Protein AF-A0A2W4J7R2-F1 (afdb_monomer_lite)

Secondary structure (DSSP, 8-state):
-PPP-------------------------------SSHHHHHHHHHHHS---S-----TTS-STT-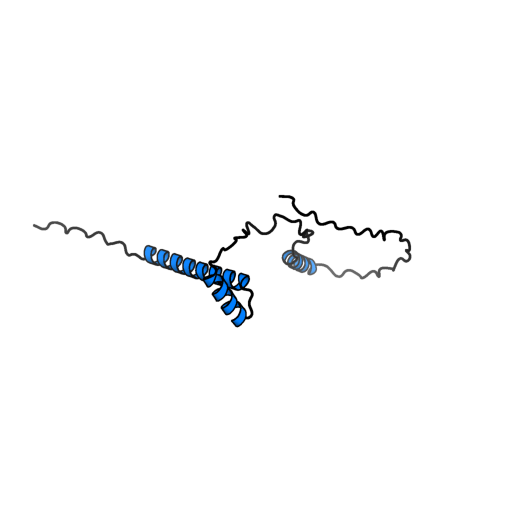--PPP---HHHHHHHHHHHHHTT--HHHHHHHHHHHHHHHHHHHHHHHHHHHHS--------------

Sequence (134 aa):
MPIPLFSTKAKNPKNAPKPGAPAAGRHRDIANPPTADDDELESYLAALAPETGPETTQSGRRFGEAQVLQLRFNLVALNELKQIAAERGTSPQALAQEWVLQRLSWESHAASQRRQQNRYAPDPSPTHPGMQQN

Organism: NCBI:txid37925

Foldseek 3Di:
DDDDDDDDDDDDDDDDDDDDDDDDDDDDPDDDDDPPVVVVVVVVCVVVPDPPDPPPPPPDDPDPPPDDDDDDDDPVVLVVLCVVCVVVVHDSVVSVVVVVVVVVVVVVVVVVVVVVVVVVPPDPPPPPPDPDDD

pLDDT: mean 72.52, std 18.94, range [40.19, 98.25]

Structure (mmCIF, N/CA/C/O backbone):
data_AF-A0A2W4J7R2-F1
#
_entry.id   AF-A0A2W4J7R2-F1
#
loop_
_atom_site.group_PDB
_atom_site.id
_atom_site.type_symbol
_atom_site.label_atom_id
_atom_site.label_alt_id
_atom_site.label_comp_id
_atom_site.label_asym_id
_atom_site.label_entity_id
_atom_site.label_seq_id
_atom_site.pdbx_PDB_ins_code
_atom_site.Cartn_x
_atom_site.Cartn_y
_atom_site.Cartn_z
_atom_site.occupancy
_atom_site.B_iso_or_equiv
_atom_site.auth_seq_id
_atom_site.auth_comp_id
_atom_site.auth_asym_id
_atom_site.auth_atom_id
_atom_site.pdbx_PDB_model_num
ATOM 1 N N . MET A 1 1 ? 13.063 -24.659 24.831 1.00 62.88 1 MET A N 1
ATOM 2 C CA . MET A 1 1 ? 12.266 -23.421 24.976 1.00 62.88 1 MET A CA 1
ATOM 3 C C . MET A 1 1 ? 10.792 -23.821 25.083 1.00 62.88 1 MET A C 1
ATOM 5 O O . MET A 1 1 ? 10.301 -24.377 24.109 1.00 62.88 1 MET A O 1
ATOM 9 N N . PRO A 1 2 ? 10.109 -23.665 26.233 1.00 62.62 2 PRO A N 1
ATOM 10 C CA . PRO A 1 2 ? 8.684 -23.992 26.355 1.00 62.62 2 PRO A CA 1
ATOM 11 C C . PRO A 1 2 ? 7.783 -22.840 25.869 1.00 62.62 2 PRO A C 1
ATOM 13 O O . PRO A 1 2 ? 8.090 -21.669 26.079 1.00 62.62 2 PRO A O 1
ATOM 16 N N . ILE A 1 3 ? 6.675 -23.191 25.214 1.00 70.56 3 ILE A N 1
ATOM 17 C CA . ILE A 1 3 ? 5.666 -22.285 24.640 1.00 70.56 3 ILE A CA 1
ATOM 18 C C . ILE A 1 3 ? 4.579 -22.036 25.708 1.00 70.56 3 ILE A C 1
ATOM 20 O O . ILE A 1 3 ? 4.121 -23.016 26.301 1.00 70.56 3 ILE A O 1
ATOM 24 N N . PRO A 1 4 ? 4.128 -20.795 25.984 1.00 67.75 4 PRO A N 1
ATOM 25 C CA . PRO A 1 4 ? 3.034 -20.572 26.926 1.00 67.75 4 PRO A CA 1
ATOM 26 C C . PRO A 1 4 ? 1.680 -20.960 26.313 1.00 67.75 4 PRO A C 1
ATOM 28 O O . PRO A 1 4 ? 1.276 -20.457 25.265 1.00 67.75 4 PRO A O 1
ATOM 31 N N . LEU A 1 5 ? 0.974 -21.855 27.005 1.00 59.47 5 LEU A N 1
ATOM 32 C CA . LEU A 1 5 ? -0.388 -22.285 26.705 1.00 59.47 5 LEU A CA 1
ATOM 33 C C . LEU A 1 5 ? -1.378 -21.324 27.382 1.00 59.47 5 LEU A C 1
ATOM 35 O O . LEU A 1 5 ? -1.469 -21.283 28.610 1.00 59.47 5 LEU A O 1
ATOM 39 N N . PHE A 1 6 ? -2.123 -20.546 26.598 1.00 62.53 6 PHE A N 1
ATOM 40 C CA . PHE A 1 6 ? -3.174 -19.679 27.130 1.00 62.53 6 PHE A CA 1
ATOM 41 C C . PHE A 1 6 ? -4.415 -20.507 27.489 1.00 62.53 6 PHE A C 1
ATOM 43 O O . PHE A 1 6 ? -5.066 -21.101 26.632 1.00 62.53 6 PHE A O 1
ATOM 50 N N . SER A 1 7 ? -4.727 -20.544 28.783 1.00 56.78 7 SER A N 1
ATOM 51 C CA . SER A 1 7 ? -5.927 -21.155 29.354 1.00 56.78 7 SER A CA 1
ATOM 52 C C . SER A 1 7 ? -7.119 -20.210 29.202 1.00 56.78 7 SER A C 1
ATOM 54 O O . SER A 1 7 ? -7.072 -19.079 29.683 1.00 56.78 7 SER A O 1
ATOM 56 N N . THR A 1 8 ? -8.205 -20.667 28.575 1.00 63.34 8 THR A N 1
ATOM 57 C CA . THR A 1 8 ? -9.504 -19.981 28.627 1.00 63.34 8 THR A CA 1
ATOM 58 C C . THR A 1 8 ? -10.542 -20.915 29.238 1.00 63.34 8 THR A C 1
ATOM 60 O O . THR A 1 8 ? -10.959 -21.917 28.663 1.00 63.34 8 THR A O 1
ATOM 63 N N . LYS A 1 9 ? -10.941 -20.593 30.468 1.00 50.75 9 LYS A N 1
ATOM 64 C CA . LYS A 1 9 ? -12.019 -21.253 31.199 1.00 50.75 9 LYS A CA 1
ATOM 65 C C . LYS A 1 9 ? -13.207 -20.300 31.228 1.00 50.75 9 LYS A C 1
ATOM 67 O O . LYS A 1 9 ? -13.155 -19.290 31.919 1.00 50.75 9 LYS A O 1
ATOM 72 N N . ALA A 1 10 ? -14.284 -20.642 30.529 1.00 51.81 10 ALA A N 1
ATOM 73 C CA . ALA A 1 10 ? -15.606 -20.083 30.790 1.00 51.81 10 ALA A CA 1
ATOM 74 C C . ALA A 1 10 ? -16.675 -21.141 30.489 1.00 51.81 10 ALA A C 1
ATOM 76 O O . ALA A 1 10 ? -16.843 -21.592 29.361 1.00 51.81 10 ALA A O 1
ATOM 77 N N . LYS A 1 11 ? -17.372 -21.558 31.547 1.00 52.84 11 LYS A N 1
ATOM 78 C CA . LYS A 1 11 ? -18.510 -22.478 31.540 1.00 52.84 11 LYS A CA 1
ATOM 79 C C . LYS A 1 11 ? -19.751 -21.607 31.733 1.00 52.84 11 LYS A C 1
ATOM 81 O O . LYS A 1 11 ? -19.839 -20.942 32.759 1.00 52.84 11 LYS A O 1
ATOM 86 N N . ASN A 1 12 ? -20.692 -21.592 30.791 1.00 50.03 12 ASN A N 1
ATOM 87 C CA . ASN A 1 12 ? -22.004 -20.979 31.016 1.00 50.03 12 ASN A CA 1
ATOM 88 C C . ASN A 1 12 ? -23.107 -21.813 30.340 1.00 50.03 12 ASN A C 1
ATOM 90 O O . ASN A 1 12 ? -23.299 -21.697 29.132 1.00 50.03 12 ASN A O 1
ATOM 94 N N . PRO A 1 13 ? -23.813 -22.682 31.083 1.00 53.66 13 PRO A N 1
ATOM 95 C CA . PRO A 1 13 ? -24.982 -23.383 30.576 1.00 53.66 13 PRO A CA 1
ATOM 96 C C . PRO A 1 13 ? -26.233 -22.522 30.792 1.00 53.66 13 PRO A C 1
ATOM 98 O O . PRO A 1 13 ? -26.716 -22.383 31.913 1.00 53.66 13 PRO A O 1
ATOM 101 N N . LYS A 1 14 ? -26.783 -21.960 29.715 1.00 45.50 14 LYS A N 1
ATOM 102 C CA . LYS A 1 14 ? -28.131 -21.373 29.715 1.00 45.50 14 LYS A CA 1
ATOM 103 C C . LYS A 1 14 ? -28.913 -21.899 28.517 1.00 45.50 14 LYS A C 1
ATOM 105 O O . LYS A 1 14 ? -29.127 -21.181 27.554 1.00 45.50 14 LYS A O 1
ATOM 110 N N . ASN A 1 15 ? -29.292 -23.173 28.578 1.00 51.41 15 ASN A N 1
ATOM 111 C CA . ASN A 1 15 ? -30.258 -23.775 27.663 1.00 51.41 15 ASN A CA 1
ATOM 112 C C . ASN A 1 15 ? -31.183 -24.712 28.445 1.00 51.41 15 ASN A C 1
ATOM 114 O O . ASN A 1 15 ? -30.743 -25.780 28.862 1.00 51.41 15 ASN A O 1
ATOM 118 N N . ALA A 1 16 ? -32.429 -24.267 28.641 1.00 51.62 16 ALA A N 1
ATOM 119 C CA . ALA A 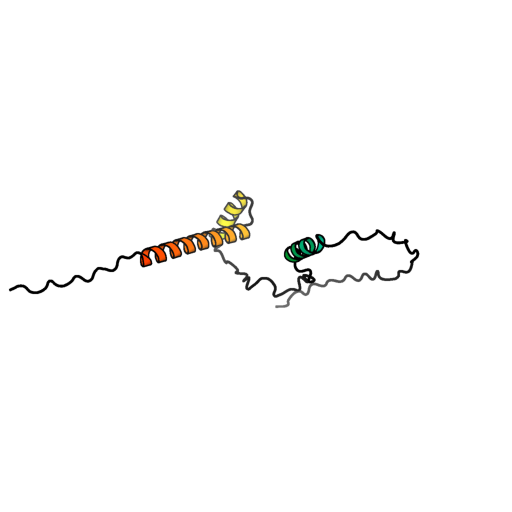1 16 ? -33.695 -25.024 28.655 1.00 51.62 16 ALA A CA 1
ATOM 120 C C . ALA A 1 16 ? -34.784 -24.214 29.403 1.00 51.62 16 ALA A C 1
ATOM 122 O O . ALA A 1 16 ? -34.437 -23.518 30.357 1.00 51.62 16 ALA A O 1
ATOM 123 N N . PRO A 1 17 ? -36.094 -24.375 29.114 1.00 49.31 17 PRO A N 1
ATOM 124 C CA . PRO A 1 17 ? -36.757 -24.791 27.870 1.00 49.31 17 PRO A CA 1
ATOM 125 C C . PRO A 1 17 ? -37.881 -23.814 27.418 1.00 49.31 17 PRO A C 1
ATOM 127 O O . PRO A 1 17 ? -38.315 -22.935 28.158 1.00 49.31 17 PRO A O 1
ATOM 130 N N . LYS A 1 18 ? -38.385 -24.010 26.190 1.00 49.28 18 LYS A N 1
ATOM 131 C CA . LYS A 1 18 ? -39.640 -23.445 25.638 1.00 49.28 18 LYS A CA 1
ATOM 132 C C . LYS A 1 18 ? -40.739 -24.515 25.786 1.00 49.28 18 LYS A C 1
ATOM 134 O O . LYS A 1 18 ? -40.420 -25.684 25.568 1.00 49.28 18 LYS A O 1
ATOM 139 N N . PRO A 1 19 ? -41.995 -24.180 26.141 1.00 45.22 19 PRO A N 1
ATOM 140 C CA . PRO A 1 19 ? -43.064 -24.271 25.134 1.00 45.22 19 PRO A CA 1
ATOM 141 C C . PRO A 1 19 ? -44.216 -23.268 25.353 1.00 45.22 19 PRO A C 1
ATOM 143 O O . PRO A 1 19 ? -44.627 -22.991 26.474 1.00 45.22 19 PRO A O 1
ATOM 146 N N . GLY A 1 20 ? -44.785 -22.759 24.261 1.00 40.19 20 GLY A N 1
ATOM 147 C CA . GLY A 1 20 ? -45.979 -21.917 24.316 1.00 40.19 20 GLY A CA 1
ATOM 148 C C . GLY A 1 20 ? -46.394 -21.433 22.934 1.00 40.19 20 GLY A C 1
ATOM 149 O O . GLY A 1 20 ? -46.027 -20.336 22.529 1.00 40.19 20 GLY A O 1
ATOM 150 N N . ALA A 1 21 ? -47.124 -22.274 22.204 1.00 48.78 21 ALA A N 1
ATOM 151 C CA . ALA A 1 21 ? -48.091 -21.812 21.210 1.00 48.78 21 ALA A CA 1
ATOM 152 C C . ALA A 1 21 ? -49.403 -21.527 21.967 1.00 48.78 21 ALA A C 1
ATOM 154 O O . ALA A 1 21 ? -49.695 -22.248 22.925 1.00 48.78 21 ALA A O 1
ATOM 155 N N . PRO A 1 22 ? -50.187 -20.505 21.587 1.00 49.06 22 PRO A N 1
ATOM 156 C CA . PRO A 1 22 ? -51.172 -20.752 20.536 1.00 49.06 22 PRO A CA 1
ATOM 157 C C . PRO A 1 22 ? -51.466 -19.536 19.641 1.00 49.06 22 PRO A C 1
ATOM 159 O O . PRO A 1 22 ? -51.231 -18.392 20.013 1.00 49.06 22 PRO A O 1
ATOM 162 N N . ALA A 1 23 ? -52.053 -19.832 18.482 1.00 47.47 23 ALA A N 1
ATOM 163 C CA . ALA A 1 23 ? -53.192 -19.141 17.865 1.00 47.47 23 ALA A CA 1
ATOM 164 C C . ALA A 1 23 ? -52.976 -18.944 16.363 1.00 47.47 23 ALA A C 1
ATOM 166 O O . ALA A 1 23 ? -52.203 -18.107 15.905 1.00 47.47 23 ALA A O 1
ATOM 167 N N . ALA A 1 24 ? -53.724 -19.748 15.614 1.00 54.12 24 ALA A N 1
ATOM 168 C CA . ALA A 1 24 ? -53.939 -19.617 14.192 1.00 54.12 24 ALA A CA 1
ATOM 169 C C . ALA A 1 24 ? -54.539 -18.235 13.879 1.00 54.12 24 ALA A C 1
ATOM 171 O O . ALA A 1 24 ? -55.714 -17.969 14.142 1.00 54.12 24 ALA A O 1
ATOM 172 N N . GLY A 1 25 ? -53.712 -17.355 13.319 1.00 44.91 25 GLY A N 1
ATOM 173 C CA . GLY A 1 25 ? -54.148 -16.128 12.670 1.00 44.91 25 GLY A CA 1
ATOM 174 C C . GLY A 1 25 ? -54.657 -16.456 11.272 1.00 44.91 25 GLY A C 1
ATOM 175 O O . GLY A 1 25 ? -53.882 -16.823 10.396 1.00 44.91 25 GLY A O 1
ATOM 176 N N . ARG A 1 26 ? -55.976 -16.353 11.095 1.00 49.09 26 ARG A N 1
ATOM 177 C CA . ARG A 1 26 ? -56.701 -16.420 9.819 1.00 49.09 26 ARG A CA 1
ATOM 178 C C . ARG A 1 26 ? -55.993 -15.595 8.739 1.00 49.09 26 ARG A C 1
ATOM 180 O O . ARG A 1 26 ? -55.982 -14.368 8.820 1.00 49.09 26 ARG A O 1
ATOM 187 N N . HIS A 1 27 ? -55.463 -16.263 7.719 1.00 50.91 27 HIS A N 1
ATOM 188 C CA . HIS A 1 27 ? -55.037 -15.597 6.496 1.00 50.91 27 HIS A CA 1
ATOM 189 C C . HIS A 1 27 ? -56.295 -15.123 5.758 1.00 50.91 27 HIS A C 1
ATOM 191 O O . HIS A 1 27 ? -57.200 -15.913 5.485 1.00 50.91 27 HIS A O 1
ATOM 197 N N . ARG A 1 28 ? -56.383 -13.815 5.508 1.00 55.12 28 ARG A N 1
ATOM 198 C CA . ARG A 1 28 ? -57.341 -13.249 4.558 1.00 55.12 28 ARG A CA 1
ATOM 199 C C . ARG A 1 28 ? -56.974 -13.786 3.177 1.00 55.12 28 ARG A C 1
ATOM 201 O O . ARG A 1 28 ? -55.827 -13.653 2.760 1.00 55.12 28 ARG A O 1
ATOM 208 N N . A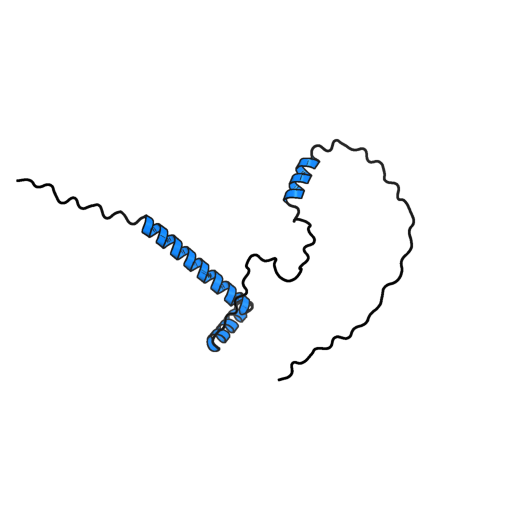SP A 1 29 ? -57.953 -14.375 2.507 1.00 48.56 29 ASP A N 1
ATOM 209 C CA . ASP A 1 29 ? -57.905 -14.684 1.084 1.00 48.56 29 ASP A CA 1
ATOM 210 C C . ASP A 1 29 ? -57.803 -13.344 0.337 1.00 48.56 29 ASP A C 1
ATOM 212 O O . ASP A 1 29 ? -58.756 -12.560 0.299 1.00 48.56 29 ASP A O 1
ATOM 216 N N . ILE A 1 30 ? -56.598 -13.003 -0.118 1.00 53.62 30 ILE A N 1
ATOM 217 C CA . ILE A 1 30 ? -56.380 -11.900 -1.048 1.00 53.62 30 ILE A CA 1
ATOM 218 C C . ILE A 1 30 ? -56.405 -12.535 -2.427 1.00 53.62 30 ILE A C 1
ATOM 220 O O . ILE A 1 30 ? -55.507 -13.285 -2.799 1.00 53.62 30 ILE A O 1
ATOM 224 N N . ALA A 1 31 ? -57.498 -12.260 -3.132 1.00 50.47 31 ALA A N 1
ATOM 225 C CA . ALA A 1 31 ? -57.710 -12.639 -4.512 1.00 50.47 31 ALA A CA 1
ATOM 226 C C . ALA A 1 31 ? -56.495 -12.238 -5.361 1.00 50.47 31 ALA A C 1
ATOM 228 O O . ALA A 1 31 ? -56.118 -11.069 -5.402 1.00 50.47 31 ALA A O 1
ATOM 229 N N . ASN A 1 32 ? -55.908 -13.240 -6.010 1.00 50.75 32 ASN A N 1
ATOM 230 C CA . ASN A 1 32 ? -54.776 -13.168 -6.924 1.00 50.75 32 ASN A CA 1
ATOM 231 C C . ASN A 1 32 ? -55.128 -12.342 -8.182 1.00 50.75 32 ASN A C 1
ATOM 233 O O . ASN A 1 32 ? -55.954 -12.809 -8.974 1.00 50.75 32 ASN A O 1
ATOM 237 N N . PRO A 1 33 ? -54.551 -11.146 -8.416 1.00 56.34 33 PRO A N 1
ATOM 238 C CA . PRO A 1 33 ? -54.480 -10.584 -9.761 1.00 56.34 33 PRO A CA 1
ATOM 239 C C . PRO A 1 33 ? -53.400 -11.329 -10.579 1.00 56.34 33 PRO A C 1
ATOM 241 O O . PRO A 1 33 ? -52.494 -11.915 -9.991 1.00 56.34 33 PRO A O 1
ATOM 244 N N . PRO A 1 34 ? -53.497 -11.368 -11.921 1.00 53.09 34 PRO A N 1
ATOM 245 C CA . PRO A 1 34 ? -52.617 -12.176 -12.764 1.00 53.09 34 PRO A CA 1
ATOM 246 C C . PRO A 1 34 ? -51.138 -11.791 -12.590 1.00 53.09 34 PRO A C 1
ATOM 248 O O . PRO A 1 34 ? -50.725 -10.684 -12.919 1.00 53.09 34 PRO A O 1
ATOM 251 N N . THR A 1 35 ? -50.363 -12.753 -12.092 1.00 56.09 35 THR A N 1
ATOM 252 C CA . THR A 1 35 ? -48.916 -12.768 -11.830 1.00 56.09 35 THR A CA 1
ATOM 253 C C . THR A 1 35 ? -48.104 -12.856 -13.129 1.00 56.09 35 THR A C 1
ATOM 255 O O . THR A 1 35 ? -47.399 -13.836 -13.353 1.00 56.09 35 THR A O 1
ATOM 258 N N . ALA A 1 36 ? -48.285 -11.909 -14.051 1.00 55.72 36 ALA A N 1
ATOM 259 C CA . ALA A 1 36 ? -47.554 -11.904 -15.324 1.00 55.72 36 ALA A CA 1
ATOM 260 C C . ALA A 1 36 ? -46.334 -10.961 -15.317 1.00 55.72 36 ALA A C 1
ATOM 262 O O . ALA A 1 36 ? -45.346 -11.267 -15.973 1.00 55.72 36 ALA A O 1
ATOM 263 N N . ASP A 1 37 ? -46.373 -9.870 -14.545 1.00 57.53 37 ASP A N 1
ATOM 264 C CA . ASP A 1 37 ? -45.267 -8.897 -14.438 1.00 57.53 37 ASP A CA 1
ATOM 265 C C . ASP A 1 37 ? -44.278 -9.208 -13.297 1.00 57.53 37 ASP A C 1
ATOM 267 O O . ASP A 1 37 ? -43.175 -8.664 -13.264 1.00 57.53 37 ASP A O 1
ATOM 271 N N . ASP A 1 38 ? -44.645 -10.088 -12.360 1.00 60.66 38 ASP A N 1
ATOM 272 C CA . ASP A 1 38 ? -43.760 -10.467 -11.251 1.00 60.66 38 ASP A CA 1
ATOM 273 C C . ASP A 1 38 ? -42.670 -11.457 -11.682 1.00 60.66 38 ASP A C 1
ATOM 275 O O . ASP A 1 38 ? -41.619 -11.470 -11.063 1.00 60.66 38 ASP A O 1
ATOM 279 N N . ASP A 1 39 ? -42.850 -12.237 -12.754 1.00 71.25 39 ASP A N 1
ATOM 280 C CA . ASP A 1 39 ? -41.872 -13.264 -13.167 1.00 71.25 39 ASP A CA 1
ATOM 281 C C . ASP A 1 39 ? -40.580 -12.627 -13.722 1.00 71.25 39 ASP A C 1
ATOM 283 O O . ASP A 1 39 ? -39.464 -13.004 -13.356 1.00 71.25 39 ASP A O 1
ATOM 287 N N . GLU A 1 40 ? -40.712 -11.569 -14.532 1.00 73.94 40 GLU A N 1
ATOM 288 C CA . GLU A 1 40 ? -39.561 -10.790 -15.001 1.00 73.94 40 GLU A CA 1
ATOM 289 C C . GLU A 1 40 ? -38.894 -10.047 -13.838 1.00 73.94 40 GLU A C 1
ATOM 291 O O . GLU A 1 40 ? -37.666 -10.053 -13.724 1.00 73.94 40 GLU A O 1
ATOM 296 N N . LEU A 1 41 ? -39.685 -9.447 -12.939 1.00 72.12 41 LEU A N 1
ATOM 297 C CA . LEU A 1 41 ? -39.180 -8.742 -11.760 1.00 72.12 41 LEU A CA 1
ATOM 298 C C . LEU A 1 41 ? -38.452 -9.695 -10.798 1.00 72.12 41 LEU A C 1
ATOM 300 O O . LEU A 1 41 ? -37.370 -9.367 -10.314 1.00 72.12 41 LEU A O 1
ATOM 304 N N . GLU A 1 42 ? -39.002 -10.882 -10.556 1.00 72.75 42 GLU A N 1
ATOM 305 C CA . GLU A 1 42 ? -38.388 -11.951 -9.772 1.00 72.75 42 GLU A CA 1
ATOM 306 C C . GLU A 1 42 ? -37.109 -12.448 -10.440 1.00 72.75 42 GLU A C 1
ATOM 308 O O . GLU A 1 42 ? -36.110 -12.644 -9.751 1.00 72.75 42 GLU A O 1
ATOM 313 N N . SER A 1 43 ? -37.072 -12.561 -11.771 1.00 76.94 43 SER A N 1
ATOM 314 C CA . SER A 1 43 ? -35.852 -12.910 -12.500 1.00 76.94 43 SER A CA 1
ATOM 315 C C . SER A 1 43 ? -34.781 -11.810 -12.408 1.00 76.94 43 SER A C 1
ATOM 317 O O . SER A 1 43 ? -33.596 -12.123 -12.255 1.00 76.94 43 SER A O 1
ATOM 319 N N . TYR A 1 44 ? -35.159 -10.526 -12.453 1.00 74.56 44 TYR A N 1
ATOM 320 C CA . TYR A 1 44 ? -34.239 -9.401 -12.232 1.00 74.56 44 TYR A CA 1
ATOM 321 C C . TYR A 1 44 ? -33.734 -9.352 -10.785 1.00 74.56 44 TYR A C 1
ATOM 323 O O . TYR A 1 44 ? -32.545 -9.124 -10.551 1.00 74.56 44 TYR A O 1
ATOM 331 N N . LEU A 1 45 ? -34.608 -9.607 -9.808 1.00 78.88 45 LEU A N 1
ATOM 332 C CA . LEU A 1 45 ? -34.242 -9.682 -8.397 1.00 78.88 45 LEU A CA 1
ATOM 333 C C . LEU A 1 45 ? -33.383 -10.911 -8.100 1.00 78.88 45 LEU A C 1
ATOM 335 O O . LEU A 1 45 ? -32.462 -10.799 -7.304 1.00 78.88 45 LEU A O 1
ATOM 339 N N . ALA A 1 46 ? -33.607 -12.043 -8.764 1.00 79.75 46 ALA A N 1
ATOM 340 C CA . ALA A 1 46 ? -32.774 -13.237 -8.648 1.00 79.75 46 ALA A CA 1
ATOM 341 C C . ALA A 1 46 ? -31.378 -13.027 -9.249 1.00 79.75 46 ALA A C 1
ATOM 343 O O . ALA A 1 46 ? -30.396 -13.501 -8.686 1.00 79.75 46 ALA A O 1
ATOM 344 N N . ALA A 1 47 ? -31.269 -12.278 -10.352 1.00 79.44 47 ALA A N 1
ATOM 345 C CA . ALA A 1 47 ? -29.981 -11.929 -10.950 1.00 79.44 47 ALA A CA 1
ATOM 346 C C . ALA A 1 47 ? -29.154 -10.973 -10.071 1.00 79.44 47 ALA A C 1
ATOM 348 O O . ALA A 1 47 ? -27.923 -10.998 -10.122 1.00 79.44 47 ALA A O 1
ATOM 349 N N . LEU A 1 48 ? -29.823 -10.121 -9.283 1.00 68.69 48 LEU A N 1
ATOM 350 C CA . LEU A 1 48 ? -29.180 -9.166 -8.378 1.00 68.69 48 LEU A CA 1
ATOM 351 C C . LEU A 1 48 ? -29.064 -9.674 -6.936 1.00 68.69 48 LEU A C 1
ATOM 353 O O . LEU A 1 48 ? -28.301 -9.109 -6.148 1.00 68.69 48 LEU A O 1
ATOM 357 N N . ALA A 1 49 ? -29.823 -10.710 -6.575 1.00 68.81 49 ALA A N 1
ATOM 358 C CA . ALA A 1 49 ? -29.747 -11.333 -5.272 1.00 68.81 49 ALA A CA 1
ATOM 359 C C . ALA A 1 49 ? -28.342 -11.929 -5.122 1.00 68.81 49 ALA A C 1
ATOM 361 O O . ALA A 1 49 ? -27.952 -12.784 -5.921 1.00 68.81 49 ALA A O 1
ATOM 362 N N . PRO A 1 50 ? -27.560 -11.499 -4.117 1.00 58.72 50 PRO A N 1
ATOM 363 C CA . PRO A 1 50 ? -26.314 -12.179 -3.811 1.00 58.72 50 PRO A CA 1
ATOM 364 C C . PRO A 1 50 ? -26.654 -13.644 -3.543 1.00 58.72 50 PRO A C 1
ATOM 366 O O . PRO A 1 50 ? -27.610 -13.917 -2.818 1.00 58.72 50 PRO A O 1
ATOM 369 N N . GLU A 1 51 ? -25.923 -14.571 -4.165 1.00 61.44 51 GLU A N 1
ATOM 370 C CA . GLU A 1 51 ? -26.153 -16.009 -4.028 1.00 61.44 51 GLU A CA 1
ATOM 371 C C . GLU A 1 51 ? -26.230 -16.357 -2.535 1.00 61.44 51 GLU A C 1
ATOM 373 O O . GLU A 1 51 ? -25.225 -16.364 -1.826 1.00 61.44 51 GLU A O 1
ATOM 378 N N . THR A 1 52 ? -27.448 -16.581 -2.033 1.00 55.88 52 THR A N 1
ATOM 379 C CA . THR A 1 52 ? -27.752 -16.796 -0.610 1.00 55.88 52 THR A CA 1
ATOM 380 C C . THR A 1 52 ? -27.390 -18.220 -0.188 1.00 55.88 52 THR A C 1
ATOM 382 O O . THR A 1 52 ? -28.128 -18.912 0.510 1.00 55.88 52 THR A O 1
ATOM 385 N N . GLY A 1 53 ? -26.204 -18.675 -0.586 1.00 53.47 53 GLY A N 1
ATOM 386 C CA . GLY A 1 53 ? -25.510 -19.698 0.169 1.00 53.47 53 GLY A CA 1
ATOM 387 C C . GLY A 1 53 ? -25.158 -19.119 1.540 1.00 53.47 53 GLY A C 1
ATOM 388 O O . GLY A 1 53 ? -24.857 -17.928 1.640 1.00 53.47 53 GLY A O 1
ATOM 389 N N . PRO A 1 54 ? -25.178 -19.915 2.623 1.00 48.78 54 PRO A N 1
ATOM 390 C CA . PRO A 1 54 ? -24.554 -19.480 3.855 1.00 48.78 54 PRO A CA 1
ATOM 391 C C . PRO A 1 54 ? -23.092 -19.199 3.515 1.00 48.78 54 PRO A C 1
ATOM 393 O O . PRO A 1 54 ? -22.297 -20.124 3.325 1.00 48.78 54 PRO A O 1
ATOM 396 N N . GLU A 1 55 ? -22.736 -17.920 3.432 1.00 48.69 55 GLU A N 1
ATOM 397 C CA . GLU A 1 55 ? -21.365 -17.453 3.525 1.00 48.69 55 GLU A CA 1
ATOM 398 C C . GLU A 1 55 ? -20.886 -17.779 4.936 1.00 48.69 55 GLU A C 1
ATOM 400 O O . GLU A 1 55 ? -20.722 -16.940 5.818 1.00 48.69 55 GLU A O 1
ATOM 405 N N . THR A 1 56 ? -20.677 -19.071 5.175 1.00 49.69 56 THR A N 1
ATOM 406 C CA . THR A 1 56 ? -19.751 -19.500 6.182 1.00 49.69 56 THR A CA 1
ATOM 407 C C . THR A 1 56 ? -18.425 -18.920 5.718 1.00 49.69 56 THR A C 1
ATOM 409 O O . THR A 1 56 ? -17.800 -19.362 4.746 1.00 49.69 56 THR A O 1
ATOM 412 N N . THR A 1 57 ? -17.991 -17.891 6.434 1.00 58.28 57 THR A N 1
ATOM 413 C CA . THR A 1 57 ? -16.592 -17.553 6.671 1.00 58.28 57 THR A CA 1
ATOM 414 C C . THR A 1 57 ? -15.898 -18.753 7.329 1.00 58.28 57 THR A C 1
ATOM 416 O O . THR A 1 57 ? -15.276 -18.668 8.380 1.00 58.28 57 THR A O 1
ATOM 419 N N . GLN A 1 58 ? -16.021 -19.927 6.706 1.00 45.41 58 GLN A N 1
ATOM 420 C CA . GLN A 1 58 ? -15.247 -21.107 6.983 1.00 45.41 58 GLN A CA 1
ATOM 421 C C . GLN A 1 58 ? -13.852 -20.769 6.500 1.00 45.41 58 GLN A C 1
ATOM 423 O O . GLN A 1 58 ? -13.557 -20.765 5.302 1.00 45.41 58 GLN A O 1
ATOM 428 N N . SER A 1 59 ? -13.044 -20.384 7.480 1.00 57.88 59 SER A N 1
ATOM 429 C CA . SER A 1 59 ? -11.613 -20.173 7.414 1.00 57.88 59 SER A CA 1
ATOM 430 C C . SER A 1 59 ? -10.966 -21.056 6.349 1.00 57.88 59 SER A C 1
ATOM 432 O O . SER A 1 59 ? -10.902 -22.275 6.500 1.00 57.88 59 SER A O 1
ATOM 434 N N . GLY A 1 60 ? -10.460 -20.429 5.284 1.00 56.34 60 GLY A N 1
ATOM 435 C CA . GLY A 1 60 ? -9.287 -20.965 4.601 1.00 56.34 60 GLY A CA 1
ATOM 436 C C . GLY A 1 60 ? -9.210 -20.886 3.079 1.00 56.34 60 GLY A C 1
ATOM 437 O O . GLY A 1 60 ? -8.121 -21.147 2.578 1.00 56.34 60 GLY A O 1
ATOM 438 N N . ARG A 1 61 ? -10.269 -20.575 2.307 1.00 57.41 61 ARG A N 1
ATOM 439 C CA . ARG A 1 61 ? -10.138 -20.737 0.835 1.00 57.41 61 ARG A CA 1
ATOM 440 C C . ARG A 1 61 ? -11.066 -19.942 -0.099 1.00 57.41 61 ARG A C 1
ATOM 442 O O . ARG A 1 61 ? -11.365 -20.434 -1.180 1.00 57.41 61 ARG A O 1
ATOM 449 N N . ARG A 1 62 ? -11.548 -18.751 0.285 1.00 57.66 62 ARG A N 1
ATOM 450 C CA . ARG A 1 62 ? -12.585 -18.024 -0.496 1.00 57.66 62 ARG A CA 1
ATOM 451 C C . ARG A 1 62 ? -12.178 -16.694 -1.133 1.00 57.66 62 ARG A C 1
ATOM 453 O O . ARG A 1 62 ? -12.980 -16.103 -1.838 1.00 57.66 62 ARG A O 1
ATOM 460 N N . PHE A 1 63 ? -10.938 -16.253 -0.971 1.00 58.59 63 PHE A N 1
ATOM 461 C CA . PHE A 1 63 ? -10.414 -15.136 -1.757 1.00 58.59 63 PHE A CA 1
ATOM 462 C C . PHE A 1 63 ? -9.485 -15.730 -2.813 1.00 58.59 63 PHE A C 1
ATOM 464 O O . PHE A 1 63 ? -8.441 -16.275 -2.455 1.00 58.59 63 PHE A O 1
ATOM 471 N N . GLY A 1 64 ? -9.912 -15.728 -4.082 1.00 56.88 64 GLY A N 1
ATOM 472 C CA . GLY A 1 64 ? -9.160 -16.312 -5.197 1.00 56.88 64 GLY A CA 1
ATOM 473 C C . GLY A 1 64 ? -7.692 -15.899 -5.139 1.00 56.88 64 GLY A C 1
ATOM 474 O O . GLY A 1 64 ? -7.423 -14.711 -5.101 1.00 56.88 64 GLY A O 1
ATOM 475 N N . GLU A 1 65 ? -6.785 -16.874 -5.009 1.00 67.88 65 GLU A N 1
ATOM 476 C CA . GLU A 1 65 ? -5.320 -16.728 -4.868 1.00 67.88 65 GLU A CA 1
ATOM 477 C C . GLU A 1 65 ? -4.800 -15.440 -4.189 1.00 67.88 65 GLU A C 1
ATOM 479 O O . GLU A 1 65 ? -3.738 -14.923 -4.541 1.00 67.88 65 GLU A O 1
ATOM 484 N N . ALA A 1 66 ? -5.511 -14.907 -3.191 1.00 73.88 66 ALA A N 1
ATOM 485 C CA . ALA A 1 66 ? -5.083 -13.698 -2.504 1.00 73.88 66 ALA A CA 1
ATOM 486 C C . ALA A 1 66 ? -3.888 -14.056 -1.615 1.00 73.88 66 ALA A C 1
ATOM 488 O O . ALA A 1 66 ? -4.038 -14.571 -0.505 1.00 73.88 66 ALA A O 1
ATOM 489 N N . GLN A 1 67 ? -2.683 -13.831 -2.134 1.00 81.31 67 GLN A N 1
ATOM 490 C CA . GLN A 1 67 ? -1.448 -14.086 -1.409 1.00 81.31 67 GLN A CA 1
ATOM 491 C C . GLN A 1 67 ? -1.161 -12.927 -0.456 1.00 81.31 67 GLN A C 1
ATOM 493 O O . GLN A 1 67 ? -1.123 -11.761 -0.850 1.00 81.31 67 GLN A O 1
ATOM 498 N N . VAL A 1 68 ? -0.920 -13.259 0.810 1.00 86.50 68 VAL A N 1
ATOM 499 C CA . VAL A 1 68 ? -0.457 -12.294 1.809 1.00 86.50 68 VAL A CA 1
ATOM 500 C C . VAL A 1 68 ? 1.063 -12.225 1.725 1.00 86.50 68 VAL A C 1
ATOM 502 O O . VAL A 1 68 ? 1.757 -13.158 2.125 1.00 86.50 68 VAL A O 1
ATOM 505 N N . LEU A 1 69 ? 1.588 -11.121 1.191 1.00 87.81 69 LEU A N 1
ATOM 506 C CA . LEU A 1 69 ? 3.027 -10.870 1.127 1.00 87.81 69 LEU A CA 1
ATOM 507 C C . LEU A 1 69 ? 3.472 -10.028 2.330 1.00 87.81 69 LEU A C 1
ATOM 509 O O . LEU A 1 69 ? 2.940 -8.946 2.575 1.00 87.81 69 LEU A O 1
ATOM 513 N N . GLN A 1 70 ? 4.484 -10.500 3.062 1.00 92.38 70 GLN A N 1
ATOM 514 C CA . GLN A 1 70 ? 5.092 -9.751 4.163 1.00 92.38 70 GLN A CA 1
ATOM 515 C C . GLN A 1 70 ? 6.270 -8.909 3.658 1.00 92.38 70 GLN A C 1
ATOM 517 O O . GLN A 1 70 ? 7.269 -9.447 3.182 1.00 92.38 70 GLN A O 1
ATOM 522 N N . LEU A 1 71 ? 6.183 -7.585 3.808 1.00 92.12 71 LEU A N 1
ATOM 523 C CA . LEU A 1 71 ? 7.269 -6.668 3.459 1.00 92.12 71 LEU A CA 1
ATOM 524 C C . LEU A 1 71 ? 8.196 -6.440 4.658 1.00 92.12 71 LEU A C 1
ATOM 526 O O . LEU A 1 71 ? 7.743 -6.177 5.773 1.00 92.12 71 LEU A O 1
ATOM 530 N N . ARG A 1 72 ? 9.509 -6.519 4.423 1.00 95.62 72 ARG A N 1
ATOM 531 C CA . ARG A 1 72 ? 10.540 -6.211 5.422 1.00 95.62 72 ARG A CA 1
ATOM 532 C C . ARG A 1 72 ? 11.246 -4.924 5.018 1.00 95.62 72 ARG A C 1
ATOM 534 O O . ARG A 1 72 ? 11.865 -4.865 3.962 1.00 95.62 72 ARG A O 1
ATOM 541 N N . PHE A 1 73 ? 11.165 -3.915 5.875 1.00 94.56 73 PHE A N 1
ATOM 542 C CA . PHE A 1 73 ? 11.822 -2.625 5.681 1.00 94.56 73 PHE A CA 1
ATOM 543 C C . PHE A 1 73 ? 13.082 -2.539 6.539 1.00 94.56 73 PHE A C 1
ATOM 545 O O . PHE A 1 73 ? 13.159 -3.154 7.606 1.00 94.56 73 PHE A O 1
ATOM 552 N N . ASN A 1 74 ? 14.062 -1.749 6.094 1.00 97.19 74 ASN A N 1
ATOM 553 C CA . ASN A 1 74 ? 15.125 -1.316 6.995 1.00 97.19 74 ASN A CA 1
ATOM 554 C C . ASN A 1 74 ? 14.551 -0.326 8.033 1.00 97.19 74 ASN A C 1
ATOM 556 O O . ASN A 1 74 ? 13.458 0.219 7.855 1.00 97.19 74 ASN A O 1
ATOM 560 N N . LEU A 1 75 ? 15.282 -0.102 9.127 1.00 96.56 75 LEU A N 1
ATOM 561 C CA . LEU A 1 75 ? 14.789 0.710 10.242 1.00 96.56 75 LEU A CA 1
ATOM 562 C C . LEU A 1 75 ? 14.518 2.168 9.845 1.00 96.56 75 LEU A C 1
ATOM 564 O O . LEU A 1 75 ? 13.508 2.731 10.260 1.00 96.56 75 LEU A O 1
ATOM 568 N N . VAL A 1 76 ? 15.386 2.754 9.017 1.00 97.94 76 VAL A N 1
ATOM 569 C CA . VAL A 1 76 ? 15.271 4.151 8.573 1.00 97.94 76 VAL A CA 1
ATOM 570 C C . VAL A 1 76 ? 14.032 4.332 7.696 1.00 97.94 76 VAL A C 1
ATOM 572 O O . VAL A 1 76 ? 13.167 5.137 8.013 1.00 97.94 76 VAL A O 1
ATOM 575 N N . ALA A 1 77 ? 13.881 3.513 6.657 1.00 96.81 77 ALA A N 1
ATOM 576 C CA . ALA A 1 77 ? 12.751 3.539 5.737 1.00 96.81 77 ALA A CA 1
ATOM 577 C C . ALA A 1 77 ? 11.418 3.284 6.449 1.00 96.81 77 ALA A C 1
ATOM 579 O O . ALA A 1 77 ? 10.415 3.913 6.121 1.00 96.81 77 ALA A O 1
ATOM 580 N N . LEU A 1 78 ? 11.397 2.391 7.445 1.00 97.12 78 LEU A N 1
ATOM 581 C CA . LEU A 1 78 ? 10.196 2.171 8.246 1.00 97.12 78 LEU A CA 1
ATOM 582 C C . LEU A 1 78 ? 9.822 3.412 9.069 1.00 97.12 78 LEU A C 1
ATOM 584 O O . LEU A 1 78 ? 8.636 3.682 9.244 1.00 97.12 78 LEU A O 1
ATOM 588 N N . ASN A 1 79 ? 10.806 4.146 9.592 1.00 98.00 79 ASN A N 1
ATOM 589 C CA . ASN A 1 79 ? 10.558 5.367 10.351 1.00 98.00 79 ASN A CA 1
ATOM 590 C C . ASN A 1 79 ? 9.998 6.482 9.458 1.00 98.00 79 ASN A C 1
ATOM 592 O O . ASN A 1 79 ? 8.982 7.074 9.808 1.00 98.00 79 ASN A O 1
ATOM 596 N N . GLU A 1 80 ? 10.589 6.684 8.279 1.00 97.75 80 GLU A N 1
ATOM 597 C CA . GLU A 1 80 ? 10.088 7.635 7.276 1.00 97.75 80 GLU A CA 1
ATOM 598 C C . GLU A 1 80 ? 8.652 7.300 6.857 1.00 97.75 80 GLU A C 1
ATOM 600 O O . GLU A 1 80 ? 7.764 8.149 6.884 1.00 97.75 80 GLU A O 1
ATOM 605 N N . LEU A 1 81 ? 8.377 6.025 6.559 1.00 97.50 81 LEU A N 1
ATOM 606 C CA . LEU A 1 81 ? 7.034 5.573 6.200 1.00 97.50 81 LEU A CA 1
ATOM 607 C C . LEU A 1 81 ? 6.017 5.870 7.310 1.00 97.50 81 LEU A C 1
ATOM 609 O O . LEU A 1 81 ? 4.892 6.274 7.024 1.00 97.50 81 LEU A O 1
ATOM 613 N N . LYS A 1 82 ? 6.398 5.678 8.580 1.00 97.81 82 LYS A N 1
ATOM 614 C CA . LYS A 1 82 ? 5.533 5.987 9.726 1.00 97.81 82 LYS A CA 1
ATOM 615 C C . LYS A 1 82 ? 5.241 7.478 9.845 1.00 97.81 82 LYS A C 1
ATOM 617 O O . LYS A 1 82 ? 4.104 7.821 10.154 1.00 97.81 82 LYS A O 1
ATOM 622 N N . GLN A 1 83 ? 6.231 8.337 9.611 1.00 98.25 83 GLN A N 1
ATOM 623 C CA . GLN A 1 83 ? 6.042 9.787 9.646 1.00 98.25 83 GLN A CA 1
ATOM 624 C C . GLN A 1 83 ? 5.067 10.230 8.555 1.00 98.25 83 GLN A C 1
ATOM 626 O O . GLN A 1 83 ? 4.041 10.826 8.869 1.00 98.25 83 GLN A O 1
ATOM 631 N N . ILE A 1 84 ? 5.297 9.800 7.312 1.00 98.25 84 ILE A N 1
ATOM 632 C CA . ILE A 1 84 ? 4.433 10.146 6.175 1.00 98.25 84 ILE A CA 1
ATOM 633 C C . ILE A 1 84 ? 3.013 9.604 6.374 1.00 98.25 84 ILE A C 1
ATOM 635 O O . ILE A 1 84 ? 2.027 10.275 6.064 1.00 98.25 84 ILE A O 1
ATOM 639 N N . ALA A 1 85 ? 2.884 8.388 6.909 1.00 97.88 85 ALA A N 1
ATOM 640 C CA . ALA A 1 85 ? 1.584 7.807 7.222 1.00 97.88 85 ALA A CA 1
ATOM 641 C C . ALA A 1 85 ? 0.841 8.624 8.290 1.00 97.88 85 ALA A C 1
ATOM 643 O O . ALA A 1 85 ? -0.352 8.881 8.127 1.00 97.88 85 ALA A O 1
ATOM 644 N N . ALA A 1 86 ? 1.544 9.085 9.331 1.00 97.94 86 ALA A N 1
ATOM 645 C CA . ALA A 1 86 ? 0.974 9.933 10.374 1.00 97.94 86 ALA A CA 1
ATOM 646 C C . ALA A 1 86 ? 0.516 11.293 9.827 1.00 97.94 86 ALA A C 1
ATOM 648 O O . ALA A 1 86 ? -0.600 11.712 10.121 1.00 97.94 86 ALA A O 1
ATOM 649 N N . GLU A 1 87 ? 1.322 11.939 8.979 1.00 97.94 87 GLU A N 1
ATOM 650 C CA . GLU A 1 87 ? 0.964 13.203 8.317 1.00 97.94 87 GLU A CA 1
ATOM 651 C C . GLU A 1 87 ? -0.290 13.066 7.443 1.00 97.94 87 GLU A C 1
ATOM 653 O O . GLU A 1 87 ? -1.107 13.980 7.362 1.00 97.94 87 GLU A O 1
ATOM 658 N N . ARG A 1 88 ? -0.469 11.901 6.810 1.00 96.62 88 ARG A N 1
ATOM 659 C CA . ARG A 1 88 ? -1.624 11.591 5.954 1.00 96.62 88 ARG A CA 1
ATOM 660 C C . ARG A 1 88 ? -2.823 11.017 6.712 1.00 96.62 88 ARG A C 1
ATOM 662 O O . ARG A 1 88 ? -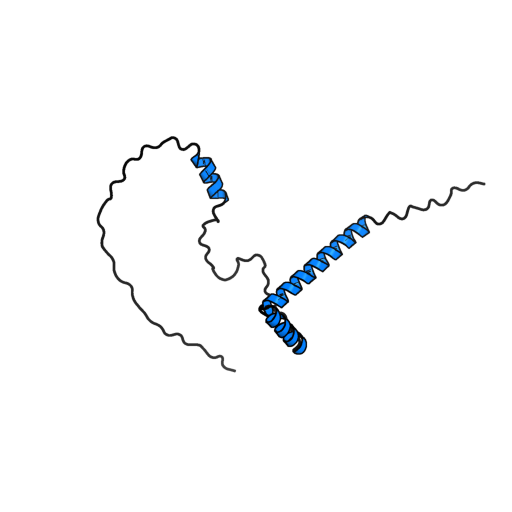3.853 10.768 6.094 1.00 96.62 88 ARG A O 1
ATOM 669 N N . GLY A 1 89 ? -2.699 10.760 8.015 1.00 97.06 89 GLY A N 1
ATOM 670 C CA . GLY A 1 89 ? -3.746 10.114 8.812 1.00 97.06 89 GLY A CA 1
ATOM 671 C C . GLY A 1 89 ? -4.047 8.669 8.390 1.00 97.06 89 GLY A C 1
ATOM 672 O O . GLY A 1 89 ? -5.173 8.201 8.540 1.00 97.06 89 GLY A O 1
ATOM 673 N N . THR A 1 90 ? -3.061 7.955 7.845 1.00 97.62 90 THR A N 1
ATOM 674 C CA . THR A 1 90 ? -3.202 6.570 7.361 1.00 97.62 90 THR A CA 1
ATOM 675 C C . THR A 1 90 ? -2.347 5.603 8.177 1.00 97.62 90 THR A C 1
ATOM 677 O O . THR A 1 90 ? -1.434 6.002 8.900 1.00 97.62 90 THR A O 1
ATOM 680 N N . SER A 1 91 ? -2.633 4.299 8.088 1.00 97.19 91 SER A N 1
ATOM 681 C CA . SER A 1 91 ? -1.754 3.299 8.702 1.00 97.19 91 SER A CA 1
ATOM 682 C C . SER A 1 91 ? -0.502 3.076 7.835 1.00 97.19 91 SER A C 1
ATOM 684 O O . SER A 1 91 ? -0.619 3.043 6.607 1.00 97.19 91 SER A O 1
ATOM 686 N N . PRO A 1 92 ? 0.687 2.845 8.427 1.00 96.44 92 PRO A N 1
ATOM 687 C CA . PRO A 1 92 ? 1.908 2.593 7.655 1.00 96.44 92 PRO A CA 1
ATOM 688 C C . PRO A 1 92 ? 1.783 1.401 6.696 1.00 96.44 92 PRO A C 1
ATOM 690 O O . PRO A 1 92 ? 2.336 1.417 5.601 1.00 96.44 92 PRO A O 1
ATOM 693 N N . GLN A 1 93 ? 1.025 0.371 7.091 1.00 95.31 93 GLN A N 1
ATOM 694 C CA . GLN A 1 93 ? 0.759 -0.791 6.245 1.00 95.31 93 GLN A CA 1
ATOM 695 C C . GLN A 1 93 ? -0.107 -0.426 5.032 1.00 95.31 93 GLN A C 1
ATOM 697 O O . GLN A 1 93 ? 0.219 -0.835 3.919 1.00 95.31 93 GLN A O 1
ATOM 702 N N . ALA A 1 94 ? -1.182 0.343 5.234 1.00 95.88 94 ALA A N 1
ATOM 703 C CA . ALA A 1 94 ? -2.054 0.771 4.142 1.00 95.88 94 ALA A CA 1
ATOM 704 C C . ALA A 1 94 ? -1.302 1.664 3.147 1.00 95.88 94 ALA A C 1
ATOM 706 O O . ALA A 1 94 ? -1.409 1.455 1.941 1.00 95.88 94 ALA A O 1
ATOM 707 N N . LEU A 1 95 ? -0.473 2.587 3.647 1.00 97.12 95 LEU A N 1
ATOM 708 C CA . LEU A 1 95 ? 0.342 3.459 2.801 1.00 97.12 95 LEU A CA 1
ATOM 709 C C . LEU A 1 95 ? 1.348 2.660 1.958 1.00 97.12 95 LEU A C 1
ATOM 711 O O . LEU A 1 95 ? 1.489 2.900 0.761 1.00 97.12 95 LEU A O 1
ATOM 715 N N . ALA A 1 96 ? 2.014 1.667 2.555 1.00 96.62 96 ALA A N 1
ATOM 716 C CA . ALA A 1 96 ? 2.915 0.791 1.810 1.00 96.62 96 ALA A CA 1
ATOM 717 C C . ALA A 1 96 ? 2.182 0.018 0.702 1.00 96.62 96 ALA A C 1
ATOM 719 O O . ALA A 1 96 ? 2.689 -0.083 -0.416 1.00 96.62 96 ALA A O 1
ATOM 720 N N . GLN A 1 97 ? 0.991 -0.511 0.997 1.00 95.31 97 GLN A N 1
ATOM 721 C CA . GLN A 1 97 ? 0.174 -1.214 0.010 1.00 95.31 97 GLN A CA 1
ATOM 722 C C . GLN A 1 97 ? -0.224 -0.291 -1.146 1.00 95.31 97 GLN A C 1
ATOM 724 O O . GLN A 1 97 ? -0.065 -0.671 -2.306 1.00 95.31 97 GLN A O 1
ATOM 729 N N . GLU A 1 98 ? -0.695 0.918 -0.842 1.00 96.25 98 GLU A N 1
ATOM 730 C CA . GLU A 1 98 ? -1.065 1.921 -1.842 1.00 96.25 98 GLU A CA 1
ATOM 731 C C . GLU A 1 98 ? 0.104 2.222 -2.784 1.00 96.25 98 GLU A C 1
ATOM 733 O O . GLU A 1 98 ? -0.043 2.146 -4.003 1.00 96.25 98 GLU A O 1
ATOM 738 N N . TRP A 1 99 ? 1.291 2.487 -2.238 1.00 96.44 99 TRP A N 1
ATOM 739 C CA . TRP A 1 99 ? 2.464 2.809 -3.049 1.00 96.44 99 TRP A CA 1
ATOM 740 C C . TRP A 1 99 ? 2.925 1.653 -3.929 1.00 96.44 99 TRP A C 1
ATOM 742 O O . TRP A 1 99 ? 3.318 1.880 -5.074 1.00 96.44 99 TRP A O 1
ATOM 752 N N . VAL A 1 100 ? 2.866 0.414 -3.432 1.00 96.00 100 VAL A N 1
ATOM 753 C CA . VAL A 1 100 ? 3.182 -0.769 -4.244 1.00 96.00 100 VAL A CA 1
ATOM 754 C C . VAL A 1 100 ? 2.197 -0.891 -5.406 1.00 96.00 100 VAL A C 1
ATOM 756 O O . VAL A 1 100 ? 2.626 -1.061 -6.547 1.00 96.00 100 VAL A O 1
ATOM 759 N N . LEU A 1 101 ? 0.894 -0.745 -5.149 1.00 96.06 101 LEU A N 1
ATOM 760 C CA . LEU A 1 101 ? -0.133 -0.793 -6.193 1.00 96.06 101 LEU A CA 1
ATOM 761 C C . LEU A 1 101 ? 0.029 0.345 -7.207 1.00 96.06 101 LEU A C 1
ATOM 763 O O . LEU A 1 101 ? -0.050 0.110 -8.413 1.00 96.06 101 LEU A O 1
ATOM 767 N N . GLN A 1 102 ? 0.332 1.555 -6.736 1.00 97.00 102 GLN A N 1
ATOM 768 C CA . GLN A 1 102 ? 0.638 2.689 -7.598 1.00 97.00 102 GLN A CA 1
ATOM 769 C C . GLN A 1 102 ? 1.874 2.403 -8.456 1.00 97.00 102 GLN A C 1
ATOM 771 O O . GLN A 1 102 ? 1.853 2.626 -9.660 1.00 97.00 102 GLN A O 1
ATOM 776 N N . ARG A 1 103 ? 2.957 1.858 -7.894 1.00 96.56 103 ARG A N 1
ATOM 777 C CA . ARG A 1 103 ? 4.155 1.565 -8.691 1.00 96.56 103 ARG A CA 1
ATOM 778 C C . ARG A 1 103 ? 3.895 0.491 -9.748 1.00 96.56 103 ARG A C 1
ATOM 780 O O . ARG A 1 103 ? 4.376 0.623 -10.873 1.00 96.56 103 ARG A O 1
ATOM 787 N N . LEU A 1 104 ? 3.123 -0.539 -9.408 1.00 96.44 104 LEU A N 1
ATOM 788 C CA . LEU A 1 104 ? 2.739 -1.597 -10.343 1.00 96.44 104 LEU A CA 1
ATOM 789 C C . LEU A 1 104 ? 1.862 -1.072 -11.482 1.00 96.44 104 LEU A C 1
ATOM 791 O O . LEU A 1 104 ? 2.045 -1.489 -12.626 1.00 96.44 104 LEU A O 1
ATOM 795 N N . SER A 1 105 ? 0.944 -0.141 -11.202 1.00 96.62 105 SER A N 1
ATOM 796 C CA . SER A 1 105 ? 0.138 0.468 -12.259 1.00 96.62 105 SER A CA 1
ATOM 797 C C . SER A 1 105 ? 1.007 1.284 -13.217 1.00 96.62 105 SER A C 1
ATOM 799 O O . SER A 1 105 ? 0.838 1.181 -14.426 1.00 96.62 105 SER A O 1
ATOM 801 N N . TRP A 1 106 ? 2.004 2.016 -12.724 1.00 96.12 106 TRP A N 1
ATOM 802 C CA . TRP A 1 106 ? 2.922 2.765 -13.588 1.00 96.12 106 TRP A CA 1
ATOM 803 C C . TRP A 1 106 ? 3.744 1.836 -14.487 1.00 96.12 106 TRP A C 1
ATOM 805 O O . TRP A 1 106 ? 3.897 2.101 -15.679 1.00 96.12 106 TRP A O 1
ATOM 815 N N . GLU A 1 107 ? 4.226 0.721 -13.939 1.00 96.81 107 GLU A N 1
ATOM 816 C CA . GLU A 1 107 ? 4.993 -0.268 -14.700 1.00 96.81 107 GLU A CA 1
ATOM 817 C C . GLU A 1 107 ? 4.138 -0.944 -15.785 1.00 96.81 107 GLU A C 1
ATOM 819 O O . GLU A 1 107 ? 4.593 -1.131 -16.915 1.00 96.81 107 GLU A O 1
ATOM 824 N N . SER A 1 108 ? 2.870 -1.258 -15.491 1.00 94.25 108 SER A N 1
ATOM 825 C CA . SER A 1 108 ? 1.963 -1.861 -16.475 1.00 94.25 108 SER A CA 1
ATOM 826 C C . SER A 1 108 ? 1.639 -0.908 -17.631 1.00 94.25 108 SER A C 1
ATOM 828 O O . SER A 1 108 ? 1.609 -1.336 -18.790 1.00 94.25 108 SER A O 1
ATOM 830 N N . HIS A 1 109 ? 1.473 0.387 -17.340 1.00 92.94 109 HIS A N 1
ATOM 831 C CA . HIS A 1 109 ? 1.287 1.428 -18.353 1.00 92.94 109 HIS A CA 1
ATOM 832 C C . HIS A 1 109 ? 2.554 1.633 -19.195 1.00 92.94 109 HIS A C 1
ATOM 834 O O . HIS A 1 109 ? 2.475 1.731 -20.418 1.00 92.94 109 HIS A O 1
ATOM 840 N N . ALA A 1 110 ? 3.739 1.637 -18.581 1.00 93.31 110 ALA A N 1
ATOM 841 C CA . ALA A 1 110 ? 4.996 1.744 -19.321 1.00 93.31 110 ALA A CA 1
ATOM 842 C C . ALA A 1 110 ? 5.218 0.534 -20.250 1.00 93.31 110 ALA A C 1
ATOM 844 O O . ALA A 1 110 ? 5.630 0.682 -21.404 1.00 93.31 110 ALA A O 1
ATOM 845 N N . ALA A 1 111 ? 4.904 -0.674 -19.777 1.00 92.06 111 ALA A N 1
ATOM 846 C CA . ALA A 1 111 ? 5.031 -1.896 -20.563 1.00 92.06 111 ALA A CA 1
ATOM 847 C C . ALA A 1 111 ? 4.074 -1.928 -21.766 1.00 92.06 111 ALA A C 1
ATOM 849 O O . ALA A 1 111 ? 4.460 -2.374 -22.850 1.00 92.06 111 ALA A O 1
ATOM 850 N N . SER A 1 112 ? 2.834 -1.454 -21.606 1.00 90.94 112 SER A N 1
ATOM 851 C CA . SER A 1 112 ? 1.866 -1.402 -22.707 1.00 90.94 112 SER A CA 1
ATOM 852 C C . SER A 1 112 ? 2.285 -0.401 -23.787 1.00 90.94 112 SER A C 1
ATOM 854 O O . SER A 1 112 ? 2.251 -0.748 -24.970 1.00 90.94 112 SER A O 1
ATOM 856 N N . GLN A 1 113 ? 2.791 0.774 -23.400 1.00 89.62 113 GLN A N 1
ATOM 857 C CA . GLN A 1 113 ? 3.337 1.763 -24.335 1.00 89.62 113 GLN A CA 1
ATOM 858 C C . GLN A 1 113 ? 4.526 1.212 -25.131 1.00 89.62 113 GLN A C 1
ATOM 860 O O . GLN A 1 113 ? 4.555 1.327 -26.356 1.00 89.62 113 GLN A O 1
ATOM 865 N N . ARG A 1 114 ? 5.471 0.523 -24.475 1.00 88.81 114 ARG A N 1
ATOM 866 C CA . ARG A 1 114 ? 6.605 -0.122 -25.167 1.00 88.81 114 ARG A CA 1
ATOM 867 C C . ARG A 1 114 ? 6.155 -1.148 -26.207 1.00 88.81 114 ARG A C 1
ATOM 869 O O . ARG A 1 114 ? 6.726 -1.212 -27.292 1.00 88.81 114 ARG A O 1
ATOM 876 N N . ARG A 1 115 ? 5.119 -1.939 -25.906 1.00 87.06 115 ARG A N 1
ATOM 877 C CA . ARG A 1 115 ? 4.557 -2.914 -26.861 1.00 87.06 115 ARG A CA 1
ATOM 878 C C . ARG A 1 115 ? 3.904 -2.234 -28.060 1.00 87.06 115 ARG A C 1
ATOM 880 O O . ARG A 1 115 ? 4.042 -2.729 -29.175 1.00 87.06 115 ARG A O 1
ATOM 887 N N . GLN A 1 116 ? 3.210 -1.118 -27.845 1.00 85.38 116 GLN A N 1
ATOM 888 C CA . GLN A 1 116 ? 2.633 -0.329 -28.934 1.00 85.38 116 GLN A CA 1
ATOM 889 C C . GLN A 1 116 ? 3.729 0.278 -29.816 1.00 85.38 116 GLN A C 1
ATOM 89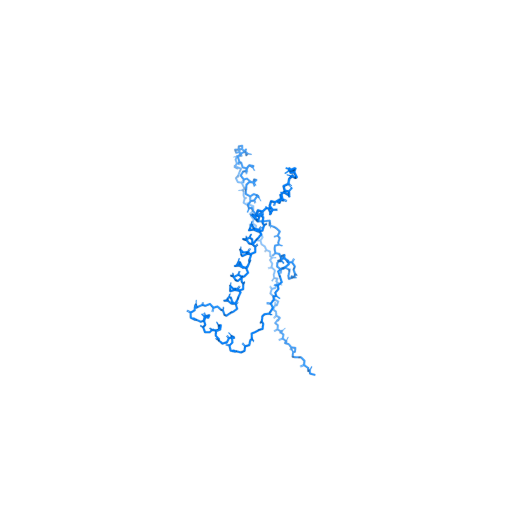1 O O . GLN A 1 116 ? 3.643 0.186 -31.036 1.00 85.38 116 GLN A O 1
ATOM 896 N N . GLN A 1 117 ? 4.799 0.802 -29.214 1.00 82.38 117 GLN A N 1
ATOM 897 C CA . GLN A 1 117 ? 5.923 1.374 -29.952 1.00 82.38 117 GLN A CA 1
ATOM 898 C C . GLN A 1 117 ? 6.689 0.320 -30.760 1.00 82.38 117 GLN A C 1
ATOM 900 O O . GLN A 1 117 ? 7.019 0.564 -31.913 1.00 82.38 117 GLN A O 1
ATOM 905 N N . ASN A 1 118 ? 6.894 -0.879 -30.207 1.00 81.00 118 ASN A N 1
ATOM 906 C CA . ASN A 1 118 ? 7.522 -1.979 -30.941 1.00 81.00 118 ASN A CA 1
ATOM 907 C C . ASN A 1 118 ? 6.633 -2.523 -32.075 1.00 81.00 118 ASN A C 1
ATOM 909 O O . ASN A 1 118 ? 7.142 -3.018 -33.071 1.00 81.00 118 ASN A O 1
ATOM 913 N N . ARG A 1 119 ? 5.302 -2.413 -31.950 1.00 72.94 119 ARG A N 1
ATOM 914 C CA . ARG A 1 119 ? 4.363 -2.716 -33.045 1.00 72.94 119 ARG A CA 1
ATOM 915 C C . ARG A 1 119 ? 4.382 -1.677 -34.162 1.00 72.94 119 ARG A C 1
ATOM 917 O O . ARG A 1 119 ? 4.055 -2.019 -35.290 1.00 72.94 119 ARG A O 1
ATOM 924 N N . TYR A 1 120 ? 4.725 -0.436 -33.835 1.00 62.09 120 TYR A N 1
ATOM 925 C CA . TYR A 1 120 ? 4.811 0.673 -34.782 1.00 62.09 120 TYR A CA 1
ATOM 926 C C . TYR A 1 120 ? 6.226 0.923 -35.301 1.00 62.09 120 TYR A C 1
ATOM 928 O O . TYR A 1 120 ? 6.403 1.870 -36.060 1.00 62.09 120 TYR A O 1
ATOM 936 N N . ALA A 1 121 ? 7.216 0.108 -34.915 1.00 61.91 121 ALA A N 1
ATOM 937 C CA . ALA A 1 121 ? 8.528 0.143 -35.542 1.00 61.91 121 ALA A CA 1
ATOM 938 C C . ALA A 1 121 ? 8.322 -0.134 -37.042 1.00 61.91 121 ALA A C 1
ATOM 940 O O . ALA A 1 121 ? 7.922 -1.249 -37.389 1.00 61.91 121 ALA A O 1
ATOM 941 N N . PRO A 1 122 ? 8.496 0.870 -37.924 1.00 60.84 122 PRO A N 1
ATOM 942 C CA . PRO A 1 122 ? 8.347 0.648 -39.347 1.00 60.84 122 PRO A CA 1
ATOM 943 C C . PRO A 1 122 ? 9.412 -0.368 -39.748 1.00 60.84 122 PRO A C 1
ATOM 945 O O . PRO A 1 122 ? 10.574 -0.236 -39.358 1.00 60.84 122 PRO A O 1
ATOM 948 N N . ASP A 1 123 ? 8.991 -1.396 -40.479 1.00 64.12 123 ASP A N 1
ATOM 949 C CA . ASP A 1 123 ? 9.886 -2.346 -41.130 1.00 64.12 123 ASP A CA 1
ATOM 950 C C . ASP A 1 123 ? 11.030 -1.549 -41.789 1.00 64.12 123 ASP A C 1
ATOM 952 O O . ASP A 1 123 ? 10.727 -0.615 -42.551 1.00 64.12 123 ASP A O 1
ATOM 956 N N . PRO A 1 124 ? 12.319 -1.800 -41.463 1.00 64.88 124 PRO A N 1
ATOM 957 C CA . PRO A 1 124 ? 13.408 -1.210 -42.217 1.00 64.88 124 PRO A CA 1
ATOM 958 C C . PRO A 1 124 ? 13.280 -1.760 -43.632 1.00 64.88 124 PRO A C 1
ATOM 960 O O . PRO A 1 124 ? 13.725 -2.866 -43.926 1.00 64.88 124 PRO A O 1
ATOM 963 N N . SER A 1 125 ? 12.607 -0.969 -44.472 1.00 64.12 125 SER A N 1
ATOM 964 C CA . SER A 1 125 ? 12.314 -1.250 -45.870 1.00 64.12 125 SER A CA 1
ATOM 965 C C . SER A 1 125 ? 13.498 -1.988 -46.484 1.00 64.12 125 SER A C 1
ATOM 967 O O . SER A 1 125 ? 14.620 -1.491 -46.345 1.00 64.12 125 SER A O 1
ATOM 969 N N . PRO A 1 126 ? 13.305 -3.152 -47.131 1.00 61.38 126 PRO A N 1
ATOM 970 C CA . PRO A 1 126 ? 14.409 -3.840 -47.768 1.00 61.38 126 PRO A CA 1
ATOM 971 C C . PRO A 1 126 ? 14.974 -2.887 -48.816 1.00 61.38 126 PRO A C 1
ATOM 973 O O . PRO A 1 126 ? 14.349 -2.646 -49.852 1.00 61.38 126 PRO A O 1
ATOM 976 N N . THR A 1 127 ? 16.133 -2.299 -48.508 1.00 63.69 127 THR A N 1
ATOM 977 C CA . THR A 1 127 ? 16.974 -1.578 -49.455 1.00 63.69 127 THR A CA 1
ATOM 978 C C . THR A 1 127 ? 17.147 -2.517 -50.634 1.00 63.69 127 THR A C 1
ATOM 980 O O . THR A 1 127 ? 17.892 -3.487 -50.540 1.00 63.69 127 THR A O 1
ATOM 983 N N . HIS A 1 128 ? 16.396 -2.287 -51.711 1.00 58.94 128 HIS A N 1
ATOM 984 C CA . HIS A 1 128 ? 16.585 -3.009 -52.956 1.00 58.94 128 HIS A CA 1
ATOM 985 C C . HIS A 1 128 ? 17.963 -2.578 -53.465 1.00 58.94 128 HIS A C 1
ATOM 987 O O . HIS A 1 128 ? 18.118 -1.398 -53.799 1.00 58.94 128 HIS A O 1
ATOM 993 N N . PRO A 1 129 ? 18.985 -3.458 -53.483 1.00 62.62 129 PRO A N 1
ATOM 994 C CA . PRO A 1 129 ? 20.229 -3.120 -54.146 1.00 62.62 129 PRO A CA 1
ATOM 995 C C . PRO A 1 129 ? 19.871 -2.883 -55.610 1.00 62.62 129 PRO A C 1
ATOM 997 O O . PRO A 1 129 ? 19.295 -3.754 -56.264 1.00 62.62 129 PRO A O 1
ATOM 1000 N N . GLY A 1 130 ? 20.116 -1.655 -56.067 1.00 57.41 130 GLY A N 1
ATOM 1001 C CA . GLY A 1 130 ? 19.769 -1.198 -57.401 1.00 57.41 130 GLY A CA 1
ATOM 1002 C C . GLY A 1 130 ? 20.150 -2.237 -58.445 1.00 57.41 130 GLY A C 1
ATOM 1003 O O . GLY A 1 130 ? 21.293 -2.689 -58.509 1.00 57.41 130 GLY A O 1
ATOM 1004 N N . MET A 1 131 ? 19.153 -2.608 -59.244 1.00 60.59 131 MET A N 1
ATOM 1005 C CA . MET A 1 131 ? 19.335 -3.295 -60.508 1.00 60.59 131 MET A CA 1
ATOM 1006 C C . MET A 1 131 ? 20.451 -2.594 -61.289 1.00 60.59 131 MET A C 1
ATOM 1008 O O . MET A 1 131 ? 20.350 -1.424 -61.651 1.00 60.59 131 MET A O 1
ATOM 1012 N N . GLN A 1 132 ? 21.517 -3.356 -61.488 1.00 62.06 132 GLN A N 1
ATOM 1013 C CA . GLN A 1 132 ? 22.507 -3.275 -62.549 1.00 62.06 132 GLN A CA 1
ATOM 1014 C C . GLN A 1 132 ? 21.966 -2.574 -63.807 1.00 62.06 132 GLN A C 1
ATOM 1016 O O . GLN A 1 132 ? 21.063 -3.097 -64.454 1.00 62.06 132 GLN A O 1
ATOM 1021 N N . GLN A 1 133 ? 22.536 -1.424 -64.174 1.00 57.06 133 GLN A N 1
ATOM 1022 C CA . GLN A 1 133 ? 22.462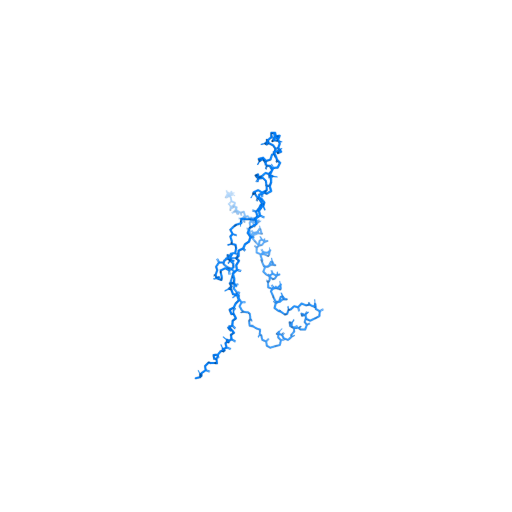 -0.896 -65.539 1.00 57.06 133 GLN A CA 1
ATOM 1023 C C . GLN A 1 133 ? 23.846 -0.389 -65.964 1.00 57.06 133 GLN A C 1
ATOM 1025 O O . GLN A 1 133 ? 24.285 0.678 -65.550 1.00 57.06 133 GLN A O 1
ATOM 1030 N N . ASN A 1 134 ? 24.529 -1.303 -66.661 1.00 54.41 134 ASN A N 1
ATOM 1031 C CA . ASN A 1 134 ? 25.318 -1.167 -67.892 1.00 54.41 134 ASN A CA 1
ATOM 1032 C C . ASN A 1 134 ? 26.145 0.101 -68.152 1.00 54.41 134 ASN A C 1
ATOM 1034 O O . ASN A 1 134 ? 25.548 1.178 -68.352 1.00 54.41 134 ASN A O 1
#

Radius of gyration: 33.78 Å; chains: 1; bounding box: 83×38×99 Å